Protein AF-A0A1G2BUY8-F1 (afdb_monomer_lite)

Radius of gyration: 15.41 Å; chains: 1; bounding box: 37×18×53 Å

Foldseek 3Di:
DVVVVVVVVVVQLVQLQVQLVLQVVLVHHSVVSSVVCNVVPCVSVVVSVPDHRDDDPDPDPDD

Secondary structure (DSSP, 8-state):
-HHHHHHHHHHHHHHHHHHHHHHHHTTS-HHHHHHHHHHHTHHHHHHHHHSPPPPPPPPP---

Sequence (63 aa):
MEELTKEVGWIWATLSLVIAGIAQGKNRSGFAWWVLSLFLGPFALLILLFTNKLPSPAPESGD

Structure (mmCIF, N/CA/C/O backbone):
data_AF-A0A1G2BUY8-F1
#
_entry.id   AF-A0A1G2BUY8-F1
#
loop_
_atom_site.group_PDB
_atom_site.id
_atom_site.type_symbol
_atom_site.label_atom_id
_atom_site.label_alt_id
_atom_site.label_comp_id
_atom_site.label_asym_id
_atom_site.label_entity_id
_atom_site.label_seq_id
_atom_site.pdbx_PDB_ins_code
_atom_site.Cartn_x
_atom_site.Cartn_y
_atom_site.Cartn_z
_atom_site.occupancy
_atom_site.B_iso_or_equiv
_atom_site.auth_seq_id
_atom_site.auth_comp_id
_atom_site.auth_asym_id
_atom_site.auth_atom_id
_atom_site.pdbx_PDB_model_num
ATOM 1 N N . MET A 1 1 ? 17.695 -2.998 -19.408 1.00 71.56 1 MET A N 1
ATOM 2 C CA . MET A 1 1 ? 16.223 -2.975 -19.250 1.00 71.56 1 MET A CA 1
ATOM 3 C C . MET A 1 1 ? 15.774 -3.907 -18.125 1.00 71.56 1 MET A C 1
ATOM 5 O O . MET A 1 1 ? 15.012 -3.447 -17.294 1.00 71.56 1 MET A O 1
ATOM 9 N N . GLU A 1 2 ? 16.291 -5.140 -18.024 1.00 80.81 2 GLU A N 1
ATOM 10 C CA . GLU A 1 2 ? 15.973 -6.069 -16.914 1.00 80.81 2 GLU A CA 1
ATOM 11 C C . GLU A 1 2 ? 16.381 -5.583 -15.513 1.00 80.81 2 GLU A C 1
ATOM 13 O O . GLU A 1 2 ? 15.593 -5.719 -14.582 1.00 80.81 2 GLU A O 1
ATOM 18 N N . GLU A 1 3 ? 17.566 -4.978 -15.356 1.00 80.00 3 GLU A N 1
ATOM 19 C CA . GLU A 1 3 ? 18.017 -4.433 -14.061 1.00 80.00 3 GLU A CA 1
ATOM 20 C C . GLU A 1 3 ? 16.998 -3.430 -13.492 1.00 80.00 3 GLU A C 1
ATOM 22 O O . GLU A 1 3 ? 16.557 -3.547 -12.354 1.00 80.00 3 GLU A O 1
ATOM 27 N N . LEU A 1 4 ? 16.538 -2.497 -14.335 1.00 80.25 4 LEU A N 1
ATOM 28 C CA . LEU A 1 4 ? 15.594 -1.444 -13.962 1.00 80.25 4 LEU A CA 1
ATOM 29 C C . LEU A 1 4 ? 14.255 -2.024 -13.484 1.00 80.25 4 LEU A C 1
ATOM 31 O O . LEU A 1 4 ? 13.666 -1.517 -12.536 1.00 80.25 4 LEU A O 1
ATOM 35 N N . THR A 1 5 ? 13.778 -3.103 -14.107 1.00 85.50 5 THR A N 1
ATOM 36 C CA . THR A 1 5 ? 12.529 -3.767 -13.708 1.00 85.50 5 THR A CA 1
ATOM 37 C C . THR A 1 5 ? 12.657 -4.461 -12.354 1.00 85.50 5 THR A C 1
ATOM 39 O O . THR A 1 5 ? 11.717 -4.423 -11.560 1.00 85.50 5 THR A O 1
ATOM 42 N N . LYS A 1 6 ? 13.816 -5.062 -12.059 1.00 86.75 6 LYS A N 1
ATOM 43 C CA . LYS A 1 6 ? 14.078 -5.706 -10.762 1.00 86.75 6 LYS A CA 1
ATOM 44 C C . LYS A 1 6 ? 14.154 -4.672 -9.641 1.00 86.75 6 LYS A C 1
ATOM 46 O O . LYS A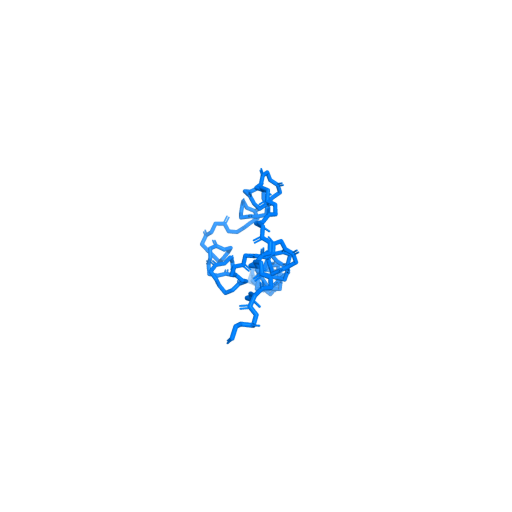 1 6 ? 13.500 -4.857 -8.618 1.00 86.75 6 LYS A O 1
ATOM 51 N N . GLU A 1 7 ? 14.857 -3.563 -9.865 1.00 89.12 7 GLU A N 1
ATOM 52 C CA . GLU A 1 7 ? 14.913 -2.434 -8.924 1.00 89.12 7 GLU A CA 1
ATOM 53 C C . GLU A 1 7 ? 13.516 -1.857 -8.651 1.00 89.12 7 GLU A C 1
ATOM 55 O O . GLU A 1 7 ? 13.112 -1.687 -7.500 1.00 89.12 7 GLU A O 1
ATOM 60 N N . VAL A 1 8 ? 12.723 -1.639 -9.706 1.00 88.62 8 VAL A N 1
ATOM 61 C CA . VAL A 1 8 ? 11.333 -1.175 -9.575 1.00 88.62 8 VAL A CA 1
ATOM 62 C C . VAL A 1 8 ? 10.480 -2.176 -8.789 1.00 88.62 8 VAL A C 1
ATOM 64 O O . VAL A 1 8 ? 9.673 -1.756 -7.963 1.00 88.62 8 VAL A O 1
ATOM 67 N N . GLY A 1 9 ? 10.679 -3.484 -8.978 1.00 89.69 9 GLY A N 1
ATOM 68 C CA . GLY A 1 9 ? 9.989 -4.528 -8.215 1.00 89.69 9 GLY A CA 1
ATOM 69 C C . GLY A 1 9 ? 10.302 -4.495 -6.715 1.00 89.69 9 GLY A C 1
ATOM 70 O O . GLY A 1 9 ? 9.384 -4.569 -5.895 1.00 89.69 9 GLY A O 1
ATOM 71 N N . TRP A 1 10 ? 11.571 -4.321 -6.335 1.00 91.19 10 TRP A N 1
ATOM 72 C CA . TRP A 1 10 ? 11.973 -4.200 -4.926 1.00 91.19 10 TRP A CA 1
ATOM 73 C C . TRP A 1 10 ? 11.454 -2.916 -4.276 1.00 91.19 10 TRP A C 1
ATOM 75 O O . TRP A 1 10 ? 10.960 -2.945 -3.141 1.00 91.19 10 TRP A O 1
ATOM 85 N N . ILE A 1 11 ? 11.506 -1.801 -5.008 1.00 91.06 11 ILE A N 1
ATOM 86 C CA . ILE A 1 11 ? 10.925 -0.526 -4.576 1.00 91.06 11 ILE A CA 1
ATOM 87 C C . ILE A 1 11 ? 9.415 -0.684 -4.385 1.00 91.06 11 ILE A C 1
ATOM 89 O O . ILE A 1 11 ? 8.879 -0.230 -3.378 1.00 91.06 11 ILE A O 1
ATOM 93 N N . TRP A 1 12 ? 8.732 -1.379 -5.296 1.00 90.44 12 TRP A N 1
ATOM 94 C CA . TRP A 1 12 ? 7.296 -1.635 -5.208 1.00 90.44 12 TRP A CA 1
ATOM 95 C C . TRP A 1 12 ? 6.921 -2.499 -4.002 1.00 90.44 12 TRP A C 1
ATOM 97 O O . TRP A 1 12 ? 6.005 -2.155 -3.252 1.00 90.44 12 TRP A O 1
ATOM 107 N N . ALA A 1 13 ? 7.650 -3.593 -3.770 1.00 91.12 13 ALA A N 1
ATOM 108 C CA . ALA A 1 13 ? 7.445 -4.457 -2.612 1.00 91.12 13 ALA A CA 1
ATOM 109 C C . ALA A 1 13 ? 7.628 -3.673 -1.304 1.00 91.12 13 ALA A C 1
ATOM 111 O O . ALA A 1 13 ? 6.767 -3.710 -0.422 1.00 91.12 13 ALA A O 1
ATOM 112 N N . THR A 1 14 ? 8.696 -2.883 -1.208 1.00 93.56 14 THR A N 1
ATOM 113 C CA . THR A 1 14 ? 8.966 -2.047 -0.031 1.00 93.56 14 THR A CA 1
ATOM 114 C C . THR A 1 14 ? 7.895 -0.967 0.150 1.00 93.56 14 THR A C 1
ATOM 116 O O . THR A 1 14 ? 7.379 -0.786 1.253 1.00 93.56 14 THR A O 1
ATOM 119 N N . LEU A 1 15 ? 7.484 -0.297 -0.931 1.00 94.00 15 LEU A N 1
ATOM 120 C CA . LEU A 1 15 ? 6.427 0.717 -0.917 1.00 94.00 15 LEU A CA 1
ATOM 121 C C . LEU A 1 15 ? 5.089 0.138 -0.432 1.00 94.00 15 LEU A C 1
ATOM 123 O O . LEU A 1 15 ? 4.402 0.776 0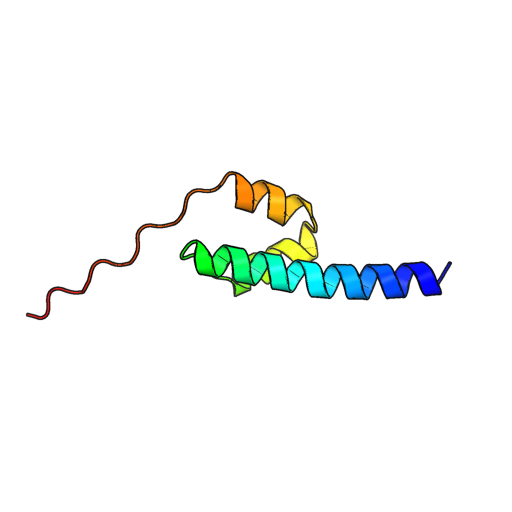.369 1.00 94.00 15 LEU A O 1
ATOM 127 N N . SER A 1 16 ? 4.745 -1.083 -0.855 1.00 94.00 16 SER A N 1
ATOM 128 C CA . SER A 1 16 ? 3.519 -1.763 -0.416 1.00 94.00 16 SER A CA 1
ATOM 129 C C . SER A 1 16 ? 3.494 -1.984 1.103 1.00 94.00 16 SER A C 1
ATOM 131 O O . SER A 1 16 ? 2.474 -1.762 1.761 1.00 94.00 16 SER A O 1
ATOM 133 N N . LEU A 1 17 ? 4.636 -2.352 1.695 1.00 94.69 17 LEU A N 1
ATOM 134 C CA . LEU A 1 17 ? 4.779 -2.544 3.140 1.00 94.69 17 LEU A CA 1
ATOM 135 C C . LEU A 1 17 ? 4.667 -1.217 3.906 1.00 94.69 17 LEU A C 1
ATOM 137 O O . LEU A 1 17 ? 4.046 -1.167 4.968 1.00 94.69 17 LEU A O 1
ATOM 141 N N . VAL A 1 18 ? 5.195 -0.121 3.355 1.00 95.44 18 VAL A N 1
ATOM 142 C CA . VAL A 1 18 ? 5.050 1.220 3.948 1.00 95.44 18 VAL A CA 1
ATOM 143 C C . VAL A 1 18 ? 3.581 1.656 3.975 1.00 95.44 18 VAL A C 1
ATOM 145 O O . VAL A 1 18 ? 3.100 2.116 5.012 1.00 95.44 18 VAL A O 1
ATOM 148 N N . ILE A 1 19 ? 2.836 1.459 2.881 1.00 95.00 19 ILE A N 1
ATOM 149 C CA . ILE A 1 19 ? 1.395 1.771 2.813 1.00 95.00 19 ILE A CA 1
ATOM 150 C C . ILE A 1 19 ? 0.617 0.965 3.868 1.00 95.00 19 ILE A C 1
ATOM 152 O O . ILE A 1 19 ? -0.261 1.509 4.544 1.00 95.00 19 ILE A O 1
ATOM 156 N N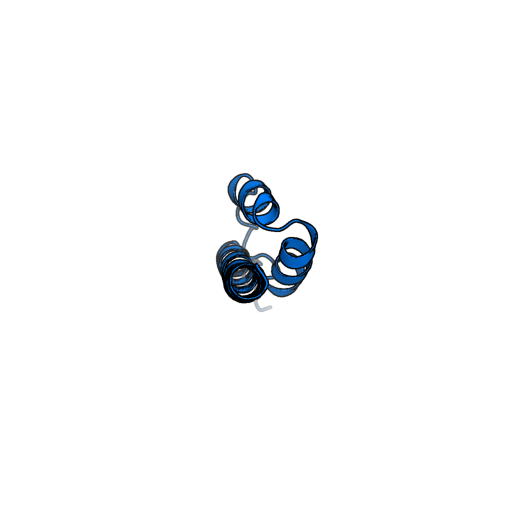 . ALA A 1 20 ? 0.986 -0.301 4.073 1.00 95.19 20 ALA A N 1
ATOM 157 C CA . ALA A 1 20 ? 0.418 -1.153 5.114 1.00 95.19 20 ALA A CA 1
ATOM 158 C C . ALA A 1 20 ? 0.653 -0.593 6.527 1.00 95.19 20 ALA A C 1
ATOM 160 O O . ALA A 1 20 ? -0.278 -0.546 7.334 1.00 95.19 20 ALA A O 1
ATOM 161 N N . GLY A 1 21 ? 1.872 -0.134 6.825 1.00 94.25 21 GLY A N 1
ATOM 162 C CA . GLY A 1 21 ? 2.214 0.485 8.110 1.00 94.25 21 GLY A CA 1
ATOM 163 C C . GLY A 1 21 ? 1.453 1.790 8.362 1.00 94.25 21 GLY A C 1
ATOM 164 O O . GLY A 1 21 ? 0.889 1.985 9.441 1.00 94.25 21 GLY A O 1
ATOM 165 N N . ILE A 1 22 ? 1.344 2.653 7.346 1.00 94.81 22 ILE A N 1
ATOM 166 C CA . ILE A 1 22 ? 0.560 3.898 7.433 1.00 94.81 22 ILE A CA 1
ATOM 167 C C . ILE A 1 22 ? -0.919 3.581 7.702 1.00 94.81 22 ILE A C 1
ATOM 169 O O . ILE A 1 22 ? -1.563 4.250 8.513 1.00 94.81 22 ILE A O 1
ATOM 173 N N . ALA A 1 23 ? -1.464 2.535 7.077 1.00 93.88 23 ALA A N 1
ATOM 174 C CA . ALA A 1 23 ? -2.837 2.108 7.322 1.00 93.88 23 ALA A CA 1
ATOM 175 C C . ALA A 1 23 ? -3.055 1.617 8.765 1.00 93.88 23 ALA A C 1
ATOM 177 O O . ALA A 1 23 ? -4.055 1.999 9.381 1.00 93.88 23 ALA A O 1
ATOM 178 N N . GLN A 1 24 ? -2.108 0.864 9.339 1.00 93.31 24 GLN A N 1
ATOM 179 C CA . GLN A 1 24 ? -2.168 0.444 10.748 1.00 93.31 24 GLN A CA 1
ATOM 180 C C . GLN A 1 24 ? -2.193 1.645 11.700 1.00 93.31 24 GLN A C 1
ATOM 182 O O . GLN A 1 24 ? -3.033 1.699 12.599 1.00 93.31 24 GLN A O 1
ATOM 187 N N . GLY A 1 25 ? -1.364 2.667 11.447 1.00 90.75 25 GLY A N 1
ATOM 188 C CA . GLY A 1 25 ? -1.373 3.918 12.222 1.00 90.75 25 GLY A CA 1
ATOM 189 C C . GLY A 1 25 ? -2.718 4.663 12.181 1.00 90.75 25 GLY A C 1
ATOM 190 O O . GLY A 1 25 ? -3.072 5.398 13.108 1.00 90.75 25 GLY A O 1
ATOM 191 N N . LYS A 1 26 ? -3.522 4.420 11.139 1.00 90.56 26 LYS A N 1
ATOM 192 C CA . LYS A 1 26 ? -4.878 4.965 10.961 1.00 90.56 26 LYS A CA 1
ATOM 193 C C . LYS A 1 26 ? -5.981 4.035 11.481 1.00 90.56 26 LYS A C 1
ATOM 195 O O . LYS A 1 26 ? -7.148 4.238 11.137 1.00 90.56 26 LYS A O 1
ATOM 200 N N . ASN A 1 27 ? -5.620 3.056 12.315 1.00 90.31 27 ASN A N 1
ATOM 201 C CA . ASN A 1 27 ? -6.521 2.056 12.889 1.00 90.31 27 ASN A CA 1
ATOM 202 C C . ASN A 1 27 ? -7.260 1.233 11.815 1.00 90.31 27 ASN A C 1
ATOM 204 O O . ASN A 1 27 ? -8.411 0.846 11.980 1.00 90.31 27 ASN A O 1
ATOM 208 N N . ARG A 1 28 ? -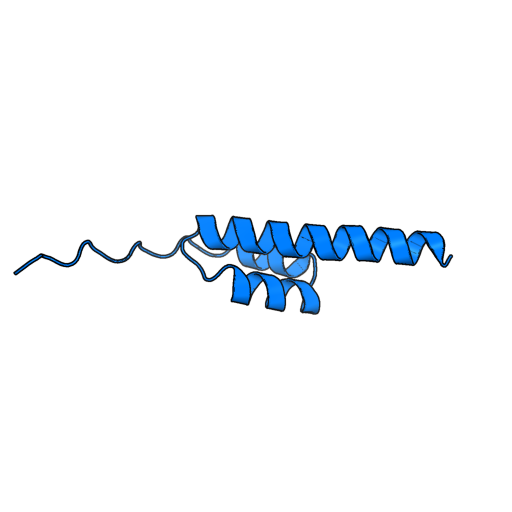6.596 0.982 10.681 1.00 90.50 28 ARG A N 1
ATOM 209 C CA . ARG A 1 28 ? -7.096 0.144 9.582 1.00 90.50 28 ARG A CA 1
ATOM 210 C C . ARG A 1 28 ? -6.253 -1.121 9.460 1.00 90.50 28 ARG A C 1
ATOM 212 O O . ARG A 1 28 ? -5.105 -1.158 9.890 1.00 90.50 28 ARG A O 1
ATOM 219 N N . SER A 1 29 ? -6.808 -2.155 8.826 1.00 92.38 29 SER A N 1
ATOM 220 C CA . SER A 1 29 ? -6.083 -3.408 8.580 1.00 92.38 29 SER A CA 1
ATOM 221 C C . SER A 1 29 ? -4.898 -3.186 7.637 1.00 92.38 29 SER A C 1
ATOM 223 O O . SER A 1 29 ? -5.080 -3.007 6.433 1.00 92.38 29 SER A O 1
ATOM 225 N N . GLY A 1 30 ? -3.676 -3.228 8.171 1.00 92.38 30 GLY A N 1
ATOM 226 C CA . GLY A 1 30 ? -2.459 -3.102 7.368 1.00 92.38 30 GLY A CA 1
ATOM 227 C C . GLY A 1 30 ? -2.351 -4.169 6.285 1.00 92.38 30 GLY A C 1
ATOM 228 O O . GLY A 1 30 ? -1.973 -3.855 5.165 1.00 92.38 30 GLY A O 1
ATOM 229 N N . PHE A 1 31 ? -2.752 -5.407 6.585 1.00 92.75 31 PHE A N 1
ATOM 230 C CA . PHE A 1 31 ? -2.706 -6.510 5.624 1.00 92.75 31 PHE A CA 1
ATOM 231 C C . PHE A 1 31 ? -3.630 -6.274 4.423 1.00 92.75 31 PHE A C 1
ATOM 233 O O . PHE A 1 31 ? -3.218 -6.463 3.282 1.00 92.75 31 PHE A O 1
ATOM 240 N N . ALA A 1 32 ? -4.852 -5.782 4.657 1.00 93.44 32 ALA A N 1
ATOM 241 C CA . ALA A 1 32 ? -5.763 -5.442 3.566 1.00 93.44 32 ALA A CA 1
ATOM 242 C C . ALA A 1 32 ? -5.183 -4.331 2.673 1.00 93.44 32 ALA A C 1
ATOM 244 O O . ALA A 1 32 ? -5.251 -4.420 1.449 1.00 93.44 32 ALA A O 1
ATOM 245 N N . TRP A 1 33 ? -4.561 -3.313 3.278 1.00 93.94 33 TRP A N 1
ATOM 246 C CA . TRP A 1 33 ? -3.925 -2.213 2.548 1.00 93.94 33 TRP A CA 1
ATOM 247 C C . TRP A 1 33 ? -2.635 -2.621 1.830 1.00 93.94 33 TRP A C 1
ATOM 249 O O . TRP A 1 33 ? -2.367 -2.108 0.745 1.00 93.94 33 TRP A O 1
ATOM 259 N N . TRP A 1 34 ? -1.883 -3.575 2.380 1.00 94.25 34 TRP A N 1
ATOM 260 C CA . TRP A 1 34 ? -0.731 -4.186 1.723 1.00 94.25 34 TRP A CA 1
ATOM 261 C C . TRP A 1 34 ? -1.152 -4.866 0.419 1.00 94.25 34 TRP A C 1
ATOM 263 O O . TRP A 1 34 ? -0.680 -4.480 -0.650 1.00 94.25 34 TRP A O 1
ATOM 273 N N . VAL A 1 35 ? -2.116 -5.793 0.491 1.00 94.19 35 VAL A N 1
ATOM 274 C CA . VAL A 1 35 ? -2.650 -6.485 -0.692 1.00 94.19 35 VAL A CA 1
ATOM 275 C C . VAL A 1 35 ? -3.204 -5.472 -1.693 1.00 94.19 35 VAL A C 1
ATOM 277 O O . VAL A 1 35 ? -2.861 -5.521 -2.871 1.00 94.19 35 VAL A O 1
ATOM 280 N N . LEU A 1 36 ? -3.987 -4.495 -1.228 1.00 92.81 36 LEU A N 1
ATOM 281 C CA . LEU A 1 36 ? -4.549 -3.450 -2.082 1.00 92.81 36 LEU A CA 1
ATOM 282 C C . LEU A 1 36 ? -3.463 -2.654 -2.826 1.00 92.81 36 LEU A C 1
ATOM 284 O O . LEU A 1 36 ? -3.617 -2.359 -4.009 1.00 92.81 36 LEU A O 1
ATOM 288 N N . SER A 1 37 ? -2.351 -2.338 -2.158 1.00 92.19 37 SER A N 1
ATOM 289 C CA . SER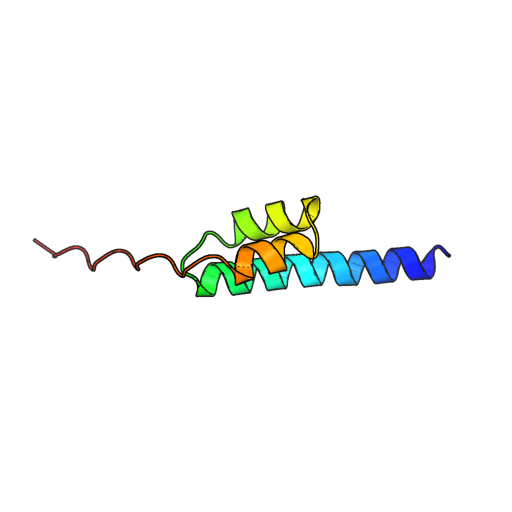 A 1 37 ? -1.221 -1.628 -2.764 1.00 92.19 37 SER A CA 1
ATOM 290 C C . SER A 1 37 ? -0.393 -2.472 -3.731 1.00 92.19 37 SER A C 1
ATOM 292 O O . SER A 1 37 ? 0.229 -1.906 -4.620 1.00 92.19 37 SER A O 1
ATOM 294 N N . LEU A 1 38 ? -0.422 -3.804 -3.645 1.00 91.88 38 LEU A N 1
ATOM 295 C CA . LEU A 1 38 ? 0.194 -4.645 -4.676 1.00 91.88 38 LEU A CA 1
ATOM 296 C C . LEU A 1 38 ? -0.555 -4.538 -6.011 1.00 91.88 38 LEU A C 1
ATOM 298 O O . LEU A 1 38 ? 0.089 -4.526 -7.057 1.00 91.88 38 LEU A O 1
ATOM 302 N N . PHE A 1 39 ? -1.887 -4.410 -5.971 1.00 91.12 39 PHE A N 1
ATOM 303 C CA . PHE A 1 39 ? -2.731 -4.275 -7.166 1.00 91.12 39 PHE A CA 1
ATOM 304 C C . PHE A 1 39 ? -2.828 -2.835 -7.681 1.00 91.12 39 PHE A C 1
ATOM 306 O O . PHE A 1 39 ? -2.733 -2.601 -8.883 1.00 91.12 39 PHE A O 1
ATOM 313 N N . LEU A 1 40 ? -3.037 -1.866 -6.785 1.00 90.38 40 LEU A N 1
ATOM 314 C CA . LEU A 1 40 ? -3.223 -0.454 -7.144 1.00 90.38 40 LEU A CA 1
ATOM 315 C C . LEU A 1 40 ? -1.916 0.344 -7.149 1.00 90.38 40 LEU A C 1
ATOM 317 O O . LEU A 1 40 ? -1.870 1.450 -7.684 1.00 90.38 40 LEU A O 1
ATOM 321 N N . GLY A 1 41 ? -0.856 -0.170 -6.532 1.00 88.00 41 GLY A N 1
ATOM 322 C CA . GLY A 1 41 ? 0.428 0.509 -6.482 1.00 88.00 41 GLY A CA 1
ATOM 323 C C . GLY A 1 41 ? 0.406 1.830 -5.719 1.00 88.00 41 GLY A C 1
ATOM 324 O O . GLY A 1 41 ? -0.250 1.933 -4.678 1.00 88.00 41 GLY A O 1
ATOM 325 N N . PRO A 1 42 ? 1.081 2.878 -6.230 1.00 84.38 42 PRO A N 1
ATOM 326 C CA . PRO A 1 42 ? 1.137 4.181 -5.570 1.00 84.38 42 PRO A CA 1
ATOM 327 C C . PRO A 1 42 ? -0.2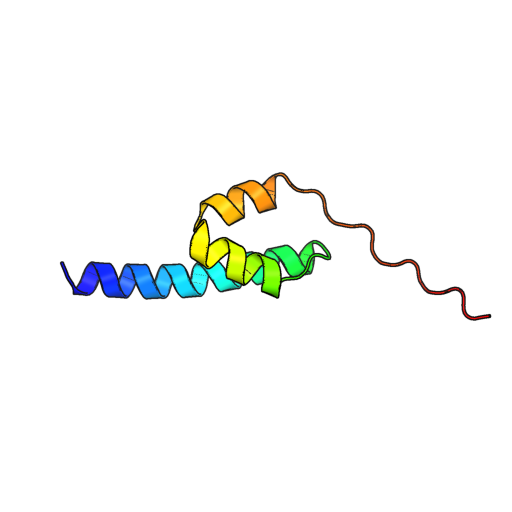43 4.843 -5.434 1.00 84.38 42 PRO A C 1
ATOM 329 O O . PRO A 1 42 ? -0.430 5.680 -4.552 1.00 84.38 42 PRO A O 1
ATOM 332 N N . PHE A 1 43 ? -1.246 4.439 -6.224 1.00 90.88 43 PHE A N 1
ATOM 333 C CA . PHE A 1 43 ? -2.617 4.931 -6.067 1.00 90.88 43 PHE A CA 1
ATOM 334 C C . PHE A 1 43 ? -3.238 4.524 -4.727 1.00 90.88 43 PHE A C 1
ATOM 336 O O . PHE A 1 43 ? -4.038 5.281 -4.177 1.00 90.88 43 PHE A O 1
ATOM 343 N N . ALA A 1 44 ? -2.832 3.390 -4.144 1.00 92.00 44 ALA A N 1
ATOM 344 C CA . ALA A 1 44 ? -3.275 3.019 -2.803 1.00 92.00 44 ALA A CA 1
ATOM 345 C C . ALA A 1 44 ? -2.852 4.065 -1.759 1.00 92.00 44 ALA A C 1
ATOM 347 O O . ALA A 1 44 ? -3.621 4.348 -0.845 1.00 92.00 44 ALA A O 1
ATOM 348 N N . LEU A 1 45 ? -1.689 4.707 -1.921 1.00 92.06 45 LEU A N 1
ATOM 349 C CA . LEU A 1 45 ? -1.256 5.783 -1.029 1.00 92.06 45 LEU A CA 1
ATOM 350 C C . LEU A 1 45 ? -2.159 7.019 -1.154 1.00 92.06 45 LEU A C 1
ATOM 352 O O . LEU A 1 45 ? -2.503 7.618 -0.139 1.00 92.06 45 LEU A O 1
ATOM 356 N N . LEU A 1 46 ? -2.593 7.368 -2.369 1.00 93.50 46 LEU A N 1
ATOM 357 C CA . LEU A 1 46 ? -3.524 8.481 -2.591 1.00 93.50 46 LEU A CA 1
ATOM 358 C C . LEU A 1 46 ? -4.876 8.213 -1.920 1.00 93.50 46 LEU A C 1
ATOM 360 O O . LEU A 1 46 ? -5.373 9.055 -1.176 1.00 93.50 46 LEU A O 1
ATOM 364 N N . ILE A 1 47 ? -5.441 7.018 -2.103 1.00 92.25 47 ILE A N 1
ATOM 365 C CA . ILE A 1 47 ? -6.697 6.626 -1.440 1.00 92.25 47 ILE A CA 1
ATOM 366 C C . ILE A 1 47 ? -6.508 6.628 0.087 1.00 92.25 47 ILE A C 1
ATOM 368 O O . ILE A 1 47 ? -7.364 7.107 0.839 1.00 92.25 47 ILE A O 1
ATOM 372 N N . LEU A 1 48 ? -5.367 6.125 0.568 1.00 91.50 48 LEU A N 1
ATOM 373 C CA . LEU A 1 48 ? -5.048 6.120 1.991 1.00 91.50 48 LEU A CA 1
ATOM 374 C C . LEU A 1 48 ? -4.910 7.539 2.548 1.00 91.50 48 LEU A C 1
ATOM 376 O O . LEU A 1 48 ? -5.304 7.775 3.685 1.00 91.50 48 LEU A O 1
ATOM 380 N N . LEU A 1 49 ? -4.396 8.495 1.778 1.00 92.50 49 LEU A N 1
ATOM 381 C CA . LEU A 1 49 ? -4.235 9.881 2.209 1.00 92.50 49 LEU A CA 1
ATOM 382 C C . LEU A 1 49 ? -5.589 10.547 2.488 1.00 92.50 49 LEU A C 1
ATOM 384 O O . LEU A 1 49 ? -5.772 11.122 3.559 1.00 92.50 49 LEU A O 1
ATOM 388 N N . PHE A 1 50 ? -6.555 10.392 1.579 1.00 91.81 50 PHE A N 1
ATOM 389 C CA . PHE A 1 50 ? -7.885 11.011 1.694 1.00 91.81 50 PHE A CA 1
ATOM 390 C C . PHE A 1 50 ? -8.830 10.318 2.673 1.00 91.81 50 PHE A C 1
ATOM 392 O O . PHE A 1 50 ? -9.921 10.808 2.955 1.00 91.81 50 PHE A O 1
ATOM 399 N N . THR A 1 51 ? -8.447 9.163 3.201 1.00 88.75 51 THR A N 1
ATOM 400 C CA . THR A 1 51 ? -9.309 8.427 4.116 1.00 88.75 51 THR A CA 1
ATOM 401 C C . THR A 1 51 ? -9.097 8.851 5.567 1.00 88.75 51 THR A C 1
ATOM 403 O O . THR A 1 51 ? -7.971 8.993 6.020 1.00 88.75 51 THR A O 1
ATOM 406 N N . ASN A 1 52 ? -10.160 9.018 6.352 1.00 86.31 52 ASN A N 1
ATOM 407 C CA . ASN A 1 52 ? -10.012 9.361 7.771 1.00 86.31 52 ASN A CA 1
ATOM 408 C C . ASN A 1 52 ? -9.536 8.170 8.621 1.00 86.31 52 ASN A C 1
ATOM 410 O O . ASN A 1 52 ? -9.780 7.000 8.290 1.00 86.31 52 ASN A O 1
ATOM 414 N N . LYS A 1 53 ? -8.848 8.486 9.727 1.00 84.38 53 LYS A N 1
ATOM 415 C CA . LYS A 1 53 ? -8.495 7.516 10.774 1.00 84.38 53 LYS A CA 1
ATOM 416 C C . LYS A 1 53 ? -9.783 6.933 11.360 1.00 84.38 53 LYS A C 1
ATOM 418 O O . LYS A 1 53 ? -10.715 7.686 11.638 1.00 84.38 53 LYS A O 1
ATOM 423 N N . LEU A 1 54 ? -9.844 5.609 11.502 1.00 82.38 54 LEU A N 1
ATOM 424 C CA . LEU A 1 54 ? -11.006 4.966 12.112 1.00 82.38 54 LEU A CA 1
ATOM 425 C C . LEU A 1 54 ? -11.029 5.246 13.625 1.00 82.38 54 LEU A C 1
ATOM 427 O O . LEU A 1 54 ? -9.955 5.350 14.231 1.00 82.38 54 LEU A O 1
ATOM 431 N N . PRO A 1 55 ? -12.223 5.405 14.229 1.00 82.44 55 PRO A N 1
ATOM 432 C CA . PRO A 1 55 ? -12.355 5.488 15.675 1.00 82.44 55 PRO A CA 1
ATOM 433 C C . PRO A 1 55 ? -11.721 4.253 16.305 1.00 82.44 55 PRO A C 1
ATOM 435 O O . PRO A 1 55 ? -11.995 3.136 15.872 1.00 82.44 55 PRO A O 1
ATOM 438 N N . SER A 1 56 ? -10.882 4.465 17.318 1.00 80.69 56 SER A N 1
ATOM 439 C CA . SER A 1 56 ? -10.390 3.349 18.121 1.00 80.69 56 SER A CA 1
ATOM 440 C C . SER A 1 56 ? -11.594 2.630 18.729 1.00 80.69 56 SER A C 1
ATOM 442 O O . SER A 1 56 ? -12.528 3.326 19.147 1.00 80.69 56 SER A O 1
ATOM 444 N N . PRO A 1 57 ? -11.596 1.285 18.811 1.00 77.50 57 PRO A N 1
ATOM 445 C CA . PRO A 1 57 ? -12.597 0.595 19.609 1.00 77.50 57 PRO A CA 1
ATOM 446 C C . PRO A 1 57 ? -12.602 1.230 21.000 1.00 77.50 57 PRO A C 1
ATOM 448 O O . PRO A 1 57 ? -11.535 1.480 21.575 1.00 77.50 57 PRO A O 1
ATOM 451 N N . ALA A 1 58 ? -13.797 1.591 21.474 1.00 77.38 58 ALA A N 1
ATOM 452 C CA . ALA A 1 58 ? -13.961 2.097 22.824 1.00 77.38 58 ALA A CA 1
ATOM 453 C C . ALA A 1 58 ? -13.378 1.058 23.793 1.00 77.38 58 ALA A C 1
ATOM 455 O O . ALA A 1 58 ? -13.485 -0.139 23.506 1.00 77.38 58 ALA A O 1
ATOM 456 N N . PRO A 1 59 ? -12.745 1.481 24.901 1.00 73.00 59 PRO A N 1
ATOM 457 C CA . PRO A 1 59 ? -12.441 0.537 25.960 1.00 73.00 59 PRO A CA 1
ATOM 458 C C . PRO A 1 59 ? -13.762 -0.135 26.333 1.00 73.00 59 PRO A C 1
ATOM 460 O O . PRO A 1 59 ? -14.728 0.553 26.662 1.00 73.00 59 PRO A O 1
ATOM 463 N N . GLU A 1 60 ? -13.818 -1.456 26.174 1.00 70.75 60 GLU A N 1
ATOM 464 C CA . GLU A 1 60 ? -14.913 -2.272 26.682 1.00 70.75 60 GLU A CA 1
ATOM 465 C C . GLU A 1 60 ? -15.087 -1.868 28.146 1.00 70.75 60 GLU A C 1
ATOM 467 O O . GLU A 1 60 ? -14.132 -1.937 28.927 1.00 70.75 60 GLU A O 1
ATOM 472 N N . SER A 1 61 ? -16.245 -1.299 28.485 1.00 71.88 61 SER A N 1
ATOM 473 C CA . SER A 1 61 ? -16.597 -1.058 29.876 1.00 71.88 61 SER A CA 1
ATOM 474 C C . SER A 1 61 ? -16.600 -2.428 30.532 1.00 71.88 61 SER A C 1
ATOM 476 O O . SER A 1 61 ? -17.469 -3.241 30.238 1.00 71.88 61 SER A O 1
ATOM 478 N N . GLY A 1 62 ? -15.552 -2.707 31.307 1.00 71.25 62 GLY A N 1
ATOM 479 C CA . GLY A 1 62 ? -15.457 -3.917 32.102 1.00 71.25 62 GLY A CA 1
ATOM 480 C C . GLY A 1 62 ? -16.570 -3.898 33.136 1.00 71.25 62 GLY A C 1
ATOM 481 O O . GLY A 1 62 ? -16.420 -3.249 34.171 1.00 71.25 62 GLY A O 1
ATOM 482 N N . ASP A 1 63 ? -17.666 -4.567 32.795 1.00 63.56 63 ASP A N 1
ATOM 483 C CA . ASP A 1 63 ? -18.714 -5.013 33.708 1.00 63.56 63 ASP A CA 1
ATOM 484 C C . ASP A 1 63 ? -18.375 -6.425 34.216 1.00 63.56 63 ASP A C 1
ATOM 486 O O . ASP A 1 63 ? -17.916 -7.264 33.401 1.00 63.56 63 ASP A O 1
#

Organism: NCBI:txid1798552

pLDDT: mean 88.05, std 7.36, range [63.56, 95.44]